Protein AF-A0AAW1WIM3-F1 (afdb_monomer)

Nearest PDB structures (foldseek):
  5cl1-assembly1_B  TM=3.351E-01  e=8.813E+00  Escherichia coli O157:H7

Structure (mmCIF, N/CA/C/O backbone):
data_AF-A0AAW1WIM3-F1
#
_entry.id   AF-A0AAW1WIM3-F1
#
loop_
_atom_site.group_PDB
_atom_site.id
_atom_site.type_symbol
_atom_site.label_atom_id
_atom_site.label_alt_id
_atom_site.label_comp_id
_atom_site.label_asym_id
_atom_site.label_entity_id
_atom_site.label_seq_id
_atom_site.pdbx_PDB_ins_code
_atom_site.Cartn_x
_atom_site.Cartn_y
_atom_site.Cartn_z
_atom_site.occupancy
_atom_site.B_iso_or_equiv
_atom_site.auth_seq_id
_atom_site.auth_comp_id
_atom_site.auth_asym_id
_atom_site.auth_atom_id
_atom_site.pdbx_PDB_model_num
ATOM 1 N N . MET A 1 1 ? 6.228 1.124 25.518 1.00 31.20 1 MET A N 1
ATOM 2 C CA . MET A 1 1 ? 4.884 1.418 24.990 1.00 31.20 1 MET A CA 1
ATOM 3 C C . MET A 1 1 ? 5.054 1.416 23.489 1.00 31.20 1 MET A C 1
ATOM 5 O O . MET A 1 1 ? 5.723 2.308 22.993 1.00 31.20 1 MET A O 1
ATOM 9 N N . GLU A 1 2 ? 4.640 0.350 22.809 1.00 37.84 2 GLU A N 1
ATOM 10 C CA . GLU A 1 2 ? 4.711 0.303 21.343 1.00 37.84 2 GLU A CA 1
ATOM 11 C C . GLU A 1 2 ? 3.647 1.239 20.771 1.00 37.84 2 GLU A C 1
ATOM 13 O O . GLU A 1 2 ? 2.492 1.215 21.206 1.00 37.84 2 GLU A O 1
ATOM 18 N N . GLU A 1 3 ? 4.073 2.115 19.863 1.00 46.75 3 GLU A N 1
ATOM 19 C CA . GLU A 1 3 ? 3.203 3.067 19.187 1.00 46.75 3 GLU A CA 1
ATOM 20 C C . GLU A 1 3 ? 2.105 2.342 18.406 1.00 46.75 3 GLU A C 1
ATOM 22 O O . GLU A 1 3 ? 2.275 1.276 17.815 1.00 46.75 3 GLU A O 1
ATOM 27 N N . LYS A 1 4 ? 0.918 2.930 18.477 1.00 52.66 4 LYS A N 1
ATOM 28 C CA . LYS A 1 4 ? -0.340 2.401 17.969 1.00 52.66 4 LYS A CA 1
ATOM 29 C C . LYS A 1 4 ? -0.273 2.405 16.433 1.00 52.66 4 LYS A C 1
ATOM 31 O O . LYS A 1 4 ? -0.489 3.464 15.872 1.00 52.66 4 LYS A O 1
ATOM 36 N N . CYS A 1 5 ? -0.031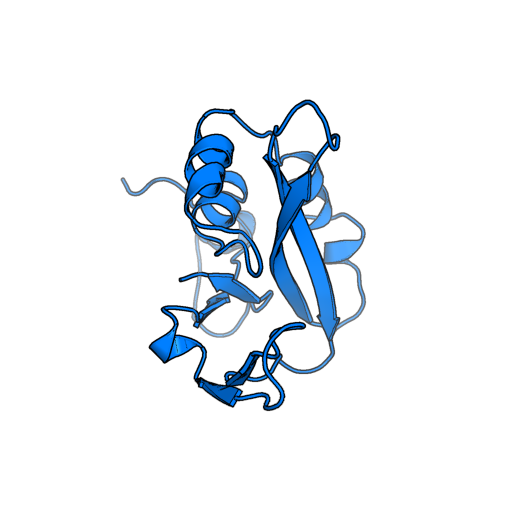 1.261 15.769 1.00 52.41 5 CYS A N 1
ATOM 37 C CA . CYS A 1 5 ? 0.094 1.174 14.295 1.00 52.41 5 CYS A CA 1
ATOM 38 C C . CYS A 1 5 ? -1.061 1.881 13.558 1.00 52.41 5 CYS A C 1
ATOM 40 O O . CYS A 1 5 ? -2.123 1.280 13.379 1.00 52.41 5 CYS A O 1
ATOM 42 N N . ASN A 1 6 ? -0.927 3.137 13.164 1.00 61.91 6 ASN A N 1
ATOM 43 C CA . ASN A 1 6 ? -1.984 3.858 12.449 1.00 61.91 6 ASN A CA 1
ATOM 44 C C . ASN A 1 6 ? -1.854 3.582 10.937 1.00 61.91 6 ASN A C 1
ATOM 46 O O . ASN A 1 6 ? -1.000 2.802 10.501 1.00 61.91 6 ASN A O 1
ATOM 50 N N . LEU A 1 7 ? -2.733 4.141 10.108 1.00 64.69 7 LEU A N 1
ATOM 51 C CA . LEU A 1 7 ? -2.645 3.905 8.664 1.00 64.69 7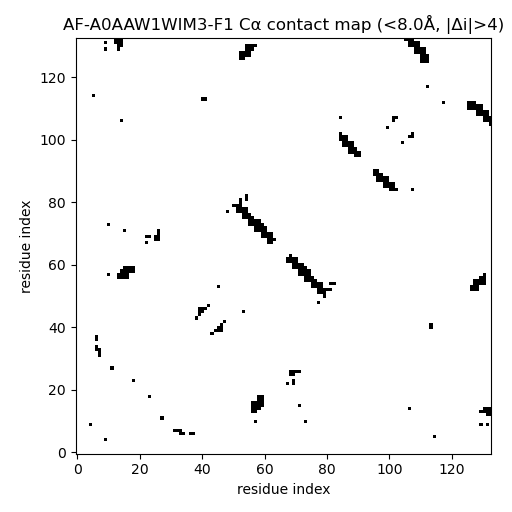 LEU A CA 1
ATOM 52 C C . LEU A 1 7 ? -1.439 4.634 8.048 1.00 64.69 7 LEU A C 1
ATOM 54 O O . LEU A 1 7 ? -0.940 4.213 7.004 1.00 64.69 7 LEU A O 1
ATOM 58 N N . GLN A 1 8 ? -0.939 5.665 8.738 1.00 66.06 8 GLN A N 1
ATOM 59 C CA . GLN A 1 8 ? 0.335 6.320 8.453 1.00 66.06 8 GLN A CA 1
ATOM 60 C C . GLN A 1 8 ? 1.528 5.350 8.578 1.00 66.06 8 GLN A C 1
ATOM 62 O O . GLN A 1 8 ? 2.433 5.341 7.749 1.00 66.06 8 GLN A O 1
ATOM 67 N N . ASP A 1 9 ? 1.518 4.478 9.579 1.00 69.44 9 ASP A N 1
ATOM 68 C CA . ASP A 1 9 ? 2.549 3.452 9.751 1.00 69.44 9 ASP A CA 1
ATOM 69 C C . ASP A 1 9 ? 2.379 2.328 8.724 1.00 69.44 9 ASP A C 1
ATOM 71 O O . ASP A 1 9 ? 3.356 1.787 8.207 1.00 69.44 9 ASP A O 1
ATOM 75 N N . LEU A 1 10 ? 1.127 2.005 8.378 1.00 69.56 10 LEU A N 1
ATOM 76 C CA . LEU A 1 10 ? 0.823 0.967 7.395 1.00 69.56 10 LEU A CA 1
ATOM 77 C C . LEU A 1 10 ? 1.268 1.335 5.983 1.00 69.56 10 LEU A C 1
ATOM 79 O O . LEU A 1 10 ? 1.781 0.457 5.297 1.00 69.56 10 LEU A O 1
ATOM 83 N N . TRP A 1 11 ? 1.105 2.584 5.531 1.00 71.88 11 TRP A N 1
ATOM 84 C CA . TRP A 1 11 ? 1.626 2.956 4.209 1.00 71.88 11 TRP A CA 1
ATOM 85 C C . TRP A 1 11 ? 3.156 2.946 4.188 1.00 71.88 11 TRP A C 1
ATOM 87 O O . TRP A 1 11 ? 3.725 2.530 3.185 1.00 71.88 11 TRP A O 1
ATOM 97 N N . LYS A 1 12 ? 3.824 3.339 5.285 1.00 71.56 12 LYS A N 1
ATOM 98 C CA . LYS A 1 12 ? 5.294 3.269 5.396 1.00 71.56 12 LYS A CA 1
ATOM 99 C C . LYS A 1 12 ? 5.797 1.830 5.345 1.00 71.56 12 LYS A C 1
ATOM 101 O O . LYS A 1 12 ? 6.877 1.579 4.824 1.00 71.56 12 LYS A O 1
ATOM 106 N N . ALA A 1 13 ? 5.016 0.895 5.881 1.00 68.19 13 ALA A N 1
ATOM 107 C CA . ALA A 1 13 ? 5.296 -0.532 5.802 1.00 68.19 13 ALA A CA 1
ATOM 108 C C . ALA A 1 13 ? 4.893 -1.155 4.449 1.00 68.19 13 ALA A C 1
ATOM 110 O O . ALA A 1 13 ? 5.286 -2.286 4.150 1.00 68.19 13 ALA A O 1
ATOM 111 N N . ALA A 1 14 ? 4.056 -0.479 3.652 1.00 72.38 14 ALA A N 1
ATOM 112 C CA . ALA A 1 14 ? 3.521 -1.029 2.413 1.00 72.38 14 ALA A CA 1
ATOM 113 C C . ALA A 1 14 ? 4.551 -0.935 1.301 1.00 72.38 14 ALA A C 1
ATOM 115 O O . ALA A 1 14 ? 5.024 0.145 0.964 1.00 72.38 14 ALA A O 1
ATOM 116 N N . PHE A 1 15 ? 4.864 -2.081 0.694 1.00 70.50 15 PHE A N 1
ATOM 117 C CA . PHE A 1 15 ? 5.792 -2.110 -0.425 1.00 70.50 15 PHE A CA 1
ATOM 118 C C . PHE A 1 15 ? 5.158 -1.431 -1.646 1.00 70.50 15 PHE A C 1
ATOM 120 O O . PHE A 1 15 ? 4.103 -1.889 -2.100 1.00 70.50 15 PHE A O 1
ATOM 127 N N . PRO A 1 16 ? 5.773 -0.380 -2.211 1.00 72.62 16 PRO A N 1
ATOM 128 C CA . PRO A 1 16 ? 5.244 0.295 -3.385 1.00 72.62 16 PRO A CA 1
ATOM 129 C C . PRO A 1 16 ? 5.600 -0.484 -4.652 1.00 72.62 16 PRO A C 1
ATOM 131 O O . PRO A 1 16 ? 6.602 -0.223 -5.327 1.00 72.62 16 PRO A O 1
ATOM 134 N N . VAL A 1 17 ? 4.761 -1.468 -4.969 1.00 70.25 17 VAL A N 1
ATOM 135 C CA . VAL A 1 17 ? 4.947 -2.375 -6.104 1.00 70.25 17 VAL A CA 1
ATOM 136 C C . VAL A 1 17 ? 5.065 -1.578 -7.403 1.00 70.25 17 VAL A C 1
ATOM 138 O O . VAL A 1 17 ? 4.254 -0.699 -7.679 1.00 70.25 17 VAL A O 1
ATOM 141 N N . GLY A 1 18 ? 6.063 -1.917 -8.222 1.00 67.12 18 GLY A N 1
ATOM 142 C CA . GLY A 1 18 ? 6.267 -1.294 -9.533 1.00 67.12 18 GLY A CA 1
ATOM 143 C C . GLY A 1 18 ? 7.025 0.035 -9.510 1.00 67.12 18 GLY A C 1
ATOM 144 O O . GLY A 1 18 ? 7.086 0.696 -10.541 1.00 67.12 18 GLY A O 1
ATOM 145 N N . THR A 1 19 ? 7.621 0.410 -8.375 1.00 70.44 19 THR A N 1
ATOM 146 C CA . THR A 1 19 ? 8.448 1.622 -8.248 1.00 70.44 19 THR A CA 1
ATOM 147 C C . THR A 1 19 ? 9.929 1.279 -8.377 1.00 70.44 19 THR A C 1
ATOM 149 O O . THR A 1 19 ? 10.400 0.314 -7.776 1.00 70.44 19 THR A O 1
ATOM 152 N N . GLU A 1 20 ? 10.678 2.068 -9.145 1.00 69.81 20 GLU A N 1
ATOM 153 C CA . GLU A 1 20 ? 12.138 1.947 -9.212 1.00 69.81 20 GLU A CA 1
ATOM 154 C C . GLU A 1 20 ? 12.790 2.366 -7.884 1.00 69.81 20 GLU A C 1
ATOM 156 O O . GLU A 1 20 ? 12.293 3.248 -7.183 1.00 69.81 20 GLU A O 1
ATOM 161 N N . TRP A 1 21 ? 13.921 1.744 -7.540 1.00 67.25 21 TRP A N 1
ATOM 162 C CA . TRP A 1 21 ? 14.616 1.979 -6.268 1.00 67.25 21 TRP A CA 1
ATOM 163 C C . TRP A 1 21 ? 15.162 3.401 -6.132 1.00 67.25 21 TRP A C 1
ATOM 165 O O . TRP A 1 21 ? 15.018 4.015 -5.078 1.00 67.25 21 TRP A O 1
ATOM 175 N N . ASP A 1 22 ? 15.756 3.935 -7.200 1.00 68.81 22 ASP A N 1
ATOM 176 C CA . ASP A 1 22 ? 16.443 5.229 -7.174 1.00 68.81 22 ASP A CA 1
ATOM 177 C C . ASP A 1 22 ? 15.529 6.392 -6.742 1.00 68.81 22 ASP A C 1
ATOM 179 O O . ASP A 1 22 ? 15.942 7.202 -5.905 1.00 68.81 22 ASP A O 1
ATOM 183 N N . PRO A 1 23 ? 14.279 6.501 -7.233 1.00 72.50 23 PRO A N 1
ATOM 184 C CA . PRO A 1 23 ? 13.385 7.559 -6.790 1.00 72.50 23 PRO A CA 1
ATOM 185 C C . PRO A 1 23 ? 12.507 7.175 -5.585 1.00 72.50 23 PRO A C 1
ATOM 187 O O . PRO A 1 23 ? 11.869 8.062 -5.014 1.00 72.50 23 PRO A O 1
ATOM 190 N N . LEU A 1 24 ? 12.479 5.908 -5.151 1.00 75.38 24 LEU A N 1
ATOM 191 C CA . LEU A 1 24 ? 11.659 5.450 -4.020 1.00 75.38 24 LEU A CA 1
ATOM 192 C C . LEU A 1 24 ? 11.982 6.197 -2.716 1.00 75.38 24 LEU A C 1
ATOM 194 O O . LEU A 1 24 ? 11.079 6.602 -1.988 1.00 75.38 24 LEU A O 1
ATOM 198 N N . GLU A 1 25 ? 13.260 6.474 -2.465 1.00 78.12 25 GLU A N 1
ATOM 199 C CA . GLU A 1 25 ? 13.712 7.248 -1.299 1.00 78.12 25 GLU A CA 1
ATOM 200 C C . GLU A 1 25 ? 13.075 8.648 -1.224 1.00 78.12 25 GLU A C 1
ATOM 202 O O . GLU A 1 25 ? 12.980 9.242 -0.151 1.00 78.12 25 GLU A O 1
ATOM 207 N N . SER A 1 26 ? 12.621 9.210 -2.352 1.00 80.81 26 SER A N 1
ATOM 208 C CA . SER A 1 26 ? 11.946 10.513 -2.365 1.00 80.81 26 SER A CA 1
ATOM 209 C C . SER A 1 26 ? 10.557 10.482 -1.728 1.00 80.81 26 SER A C 1
ATOM 211 O O . SER A 1 26 ? 10.140 11.496 -1.167 1.00 80.81 26 SER A O 1
ATOM 213 N N . VAL A 1 27 ? 9.879 9.328 -1.743 1.00 81.25 27 VAL A N 1
ATOM 214 C CA . VAL A 1 27 ? 8.541 9.155 -1.161 1.00 81.25 27 VAL A CA 1
ATOM 215 C C . VAL A 1 27 ? 8.574 9.421 0.341 1.00 81.25 27 VAL A C 1
ATOM 217 O O . VAL A 1 27 ? 7.702 10.110 0.862 1.00 81.25 27 VAL A O 1
ATOM 220 N N . TYR A 1 28 ? 9.614 8.948 1.030 1.00 80.62 28 TYR A N 1
ATOM 221 C CA . TYR A 1 28 ? 9.747 9.071 2.484 1.00 80.62 28 TYR A CA 1
ATOM 222 C C . TYR A 1 28 ? 10.217 10.455 2.959 1.00 80.62 28 TYR A C 1
ATOM 224 O O . TYR A 1 28 ? 10.274 10.699 4.163 1.00 80.62 28 TYR A O 1
ATOM 232 N N . LYS A 1 29 ? 10.547 11.378 2.043 1.00 83.62 29 LYS A N 1
ATOM 233 C CA . LYS A 1 29 ? 10.976 12.750 2.388 1.00 83.62 29 LYS A CA 1
ATOM 234 C C . LYS A 1 29 ? 9.815 13.670 2.751 1.00 83.62 29 LYS A C 1
ATOM 236 O O . LYS A 1 29 ? 10.046 14.731 3.327 1.00 83.62 29 LYS A O 1
ATOM 241 N N . TYR A 1 30 ? 8.597 13.291 2.383 1.00 83.06 30 TYR A N 1
ATOM 242 C CA . TYR A 1 30 ? 7.393 14.075 2.616 1.00 83.06 30 TYR A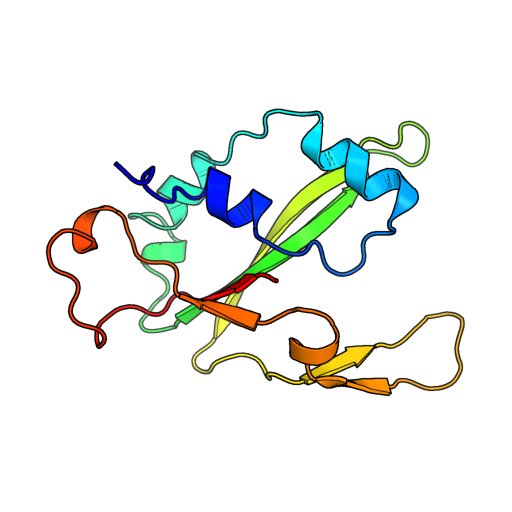 CA 1
ATOM 243 C C . TYR A 1 30 ? 6.546 13.432 3.710 1.00 83.06 30 TYR A C 1
ATOM 245 O O . TYR A 1 30 ? 6.452 12.208 3.806 1.00 83.06 30 TYR A O 1
ATOM 253 N N . ASP A 1 31 ? 5.909 14.272 4.523 1.00 84.44 31 ASP A N 1
ATOM 254 C CA . ASP A 1 31 ? 4.940 13.822 5.516 1.00 84.44 31 ASP A CA 1
ATOM 255 C C . ASP A 1 31 ? 3.554 13.735 4.871 1.00 84.44 31 ASP A C 1
ATOM 257 O O . ASP A 1 31 ? 2.818 14.718 4.770 1.00 84.44 31 ASP A O 1
ATOM 261 N N . TRP A 1 32 ? 3.246 12.561 4.328 1.00 84.50 32 TRP A N 1
ATOM 262 C CA . TRP A 1 32 ? 1.977 12.303 3.661 1.00 84.50 32 TRP A CA 1
ATOM 263 C C . TRP A 1 32 ? 0.847 12.117 4.679 1.00 84.50 32 TRP A C 1
ATOM 265 O O . TRP A 1 32 ? 0.922 11.255 5.559 1.00 84.50 32 TRP A O 1
ATOM 275 N N . ASP A 1 33 ? -0.226 12.889 4.509 1.00 84.38 33 ASP A N 1
ATOM 276 C CA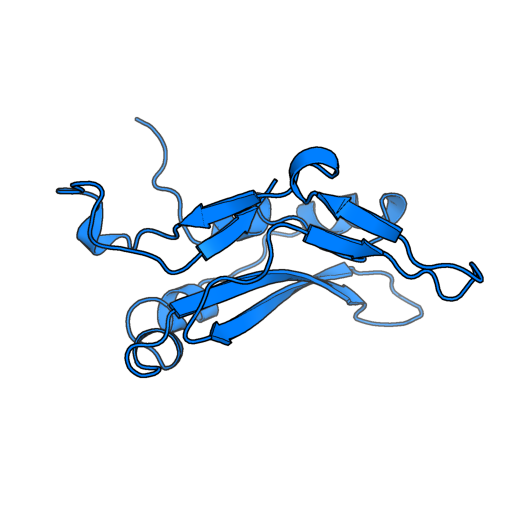 . ASP A 1 33 ? -1.455 12.765 5.293 1.00 84.38 33 ASP A CA 1
ATOM 277 C C . ASP A 1 33 ? -2.397 11.719 4.673 1.00 84.38 33 ASP A C 1
ATOM 279 O O . ASP A 1 33 ? -2.904 11.895 3.562 1.00 84.38 33 ASP A O 1
ATOM 283 N N . PHE A 1 34 ? -2.658 10.643 5.419 1.00 80.25 34 PHE A N 1
ATOM 284 C CA . PHE A 1 34 ? -3.575 9.559 5.045 1.00 80.25 34 PHE A CA 1
ATOM 285 C C . PHE A 1 34 ? -4.865 9.533 5.884 1.00 80.25 34 PHE A C 1
ATOM 287 O O . PHE A 1 34 ? -5.616 8.553 5.849 1.00 80.25 34 PHE A O 1
ATOM 294 N N . THR A 1 35 ? -5.183 10.614 6.603 1.00 80.44 35 THR A N 1
ATOM 295 C CA . THR A 1 35 ? -6.385 10.711 7.458 1.00 80.44 35 THR A CA 1
ATOM 296 C C . THR A 1 35 ? -7.687 10.540 6.660 1.00 80.44 35 THR A C 1
ATOM 298 O O . THR A 1 35 ? -8.720 10.091 7.163 1.00 80.44 35 THR A O 1
ATOM 301 N N . ASN A 1 36 ? -7.694 10.912 5.377 1.00 81.12 36 ASN A N 1
ATOM 302 C CA . ASN A 1 36 ? -8.812 10.628 4.471 1.00 81.12 36 ASN A CA 1
ATOM 303 C C . ASN A 1 36 ? -9.058 9.121 4.314 1.00 81.12 36 ASN A C 1
ATOM 305 O O . ASN A 1 36 ? -10.209 8.688 4.345 1.00 81.12 36 ASN A O 1
ATOM 309 N N . LEU A 1 37 ? -7.993 8.336 4.181 1.00 77.50 37 LEU A N 1
ATOM 310 C CA . LEU A 1 37 ? -8.076 6.899 4.003 1.00 77.50 37 LEU A CA 1
ATOM 311 C C . LEU A 1 37 ? -8.475 6.211 5.310 1.00 77.50 37 LEU A C 1
ATOM 313 O O . LEU A 1 37 ? -9.358 5.360 5.288 1.00 77.50 37 LEU A O 1
ATOM 317 N N . GLU A 1 38 ? -7.933 6.641 6.450 1.00 76.31 38 GLU A N 1
ATOM 318 C CA . GLU A 1 38 ? -8.365 6.170 7.778 1.00 76.31 38 GLU A CA 1
ATOM 319 C C . GLU A 1 38 ? -9.881 6.264 7.954 1.00 76.31 38 GLU A C 1
ATOM 321 O O . GLU A 1 38 ? -10.544 5.265 8.235 1.00 76.31 38 GLU A O 1
ATOM 326 N N . ARG A 1 39 ? -10.459 7.429 7.645 1.00 79.38 39 ARG A N 1
ATOM 327 C CA . ARG A 1 39 ? -11.914 7.637 7.709 1.00 79.38 39 ARG A CA 1
ATOM 328 C C . ARG A 1 39 ? -12.698 6.703 6.785 1.00 79.38 39 ARG A C 1
ATOM 330 O O . ARG A 1 39 ? -13.786 6.251 7.145 1.00 79.38 39 ARG A O 1
ATOM 337 N N . GLU A 1 40 ? -12.165 6.376 5.609 1.00 79.56 40 GLU A N 1
ATOM 338 C CA . GLU A 1 40 ? -12.793 5.402 4.709 1.00 79.56 40 GLU A CA 1
ATOM 339 C C . GLU A 1 40 ? -12.757 3.974 5.278 1.00 79.56 40 GLU A C 1
ATOM 341 O O . GLU A 1 40 ? -13.719 3.214 5.104 1.00 79.56 40 GLU A O 1
ATOM 346 N N . PHE A 1 41 ? -11.687 3.615 5.995 1.00 74.25 41 PHE A N 1
ATOM 347 C CA . PHE A 1 41 ? -11.518 2.305 6.625 1.00 74.25 41 PHE A CA 1
ATOM 348 C C . PHE A 1 41 ? -12.272 2.140 7.948 1.00 74.25 41 PHE A C 1
ATOM 350 O O . PHE A 1 41 ? -12.655 1.001 8.230 1.00 74.25 41 PHE A O 1
ATOM 357 N N . GLU A 1 42 ? -12.517 3.225 8.686 1.00 74.56 42 GLU A N 1
ATOM 358 C CA . GLU A 1 42 ? -13.124 3.268 10.032 1.00 74.56 42 GLU A CA 1
ATOM 359 C C . GLU A 1 42 ? -14.581 3.772 10.046 1.00 74.56 42 GLU A C 1
ATOM 361 O O . GLU A 1 42 ? -15.094 4.236 11.057 1.00 74.56 42 GLU A O 1
ATOM 366 N N . GLY A 1 43 ? -15.293 3.697 8.921 1.00 73.06 43 GLY A N 1
ATOM 367 C CA . GLY A 1 43 ? -16.725 4.025 8.898 1.00 73.06 43 GLY A CA 1
ATOM 368 C C . GLY A 1 43 ? -17.250 4.546 7.570 1.00 73.06 43 GLY A C 1
ATOM 369 O O . GLY A 1 43 ? -18.473 4.600 7.387 1.00 73.06 43 GLY A O 1
ATOM 370 N N . GLY A 1 44 ? -16.349 4.895 6.649 1.00 77.94 44 GLY A N 1
ATOM 371 C CA . GLY A 1 44 ? -16.674 5.311 5.288 1.00 77.94 44 GLY A CA 1
ATOM 372 C C . GLY A 1 44 ? -17.057 4.161 4.355 1.00 77.94 44 GLY A C 1
ATOM 373 O O . GLY A 1 44 ? -17.525 3.097 4.774 1.00 77.94 44 GLY A O 1
ATOM 374 N N . LYS A 1 45 ? -16.912 4.379 3.047 1.00 81.69 45 LYS A N 1
ATOM 375 C CA . LYS A 1 45 ? -17.407 3.450 2.023 1.00 81.69 45 LYS A CA 1
ATOM 376 C C . LYS A 1 45 ? -16.646 2.132 2.060 1.00 81.69 45 LYS A C 1
ATOM 378 O O . LYS A 1 45 ? -17.281 1.084 2.020 1.00 81.69 45 LYS A O 1
ATOM 383 N N . LEU A 1 46 ? -15.320 2.166 2.214 1.00 76.00 46 LEU A N 1
ATOM 384 C CA . LEU A 1 46 ? -14.494 0.950 2.280 1.00 76.00 46 LEU A CA 1
ATOM 385 C C . LEU A 1 46 ? -14.769 0.104 3.532 1.00 76.00 46 LEU A C 1
ATOM 387 O O . LEU A 1 46 ? -14.538 -1.103 3.529 1.00 76.00 46 LEU A O 1
ATOM 391 N N . TYR A 1 47 ? -15.265 0.704 4.613 1.00 73.25 47 TYR A N 1
ATOM 392 C CA . TYR A 1 47 ? -15.769 -0.030 5.775 1.00 73.25 47 TYR A CA 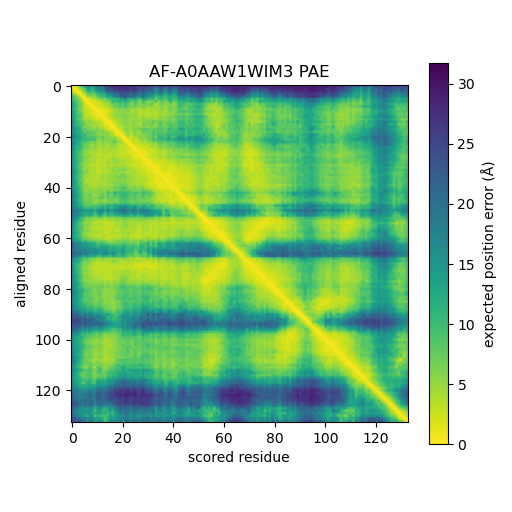1
ATOM 393 C C . TYR A 1 47 ? -17.084 -0.764 5.488 1.00 73.25 47 TYR A C 1
ATOM 395 O O . TYR A 1 47 ? -17.298 -1.856 6.004 1.00 73.25 47 TYR A O 1
ATOM 403 N N . ARG A 1 48 ? -17.947 -0.191 4.642 1.00 69.56 48 ARG A N 1
ATOM 404 C CA . ARG A 1 48 ? -19.319 -0.669 4.398 1.00 69.56 48 ARG A CA 1
ATOM 405 C C . ARG A 1 48 ? -19.494 -1.468 3.105 1.00 69.56 48 ARG A C 1
ATOM 407 O O . ARG A 1 48 ? -20.630 -1.769 2.737 1.00 69.56 48 ARG A O 1
ATOM 414 N N . ILE A 1 49 ? -18.416 -1.797 2.389 1.00 72.12 49 ILE A N 1
ATOM 415 C CA . ILE A 1 49 ? -18.487 -2.577 1.145 1.00 72.12 49 ILE A CA 1
ATOM 416 C C . ILE A 1 49 ? -18.811 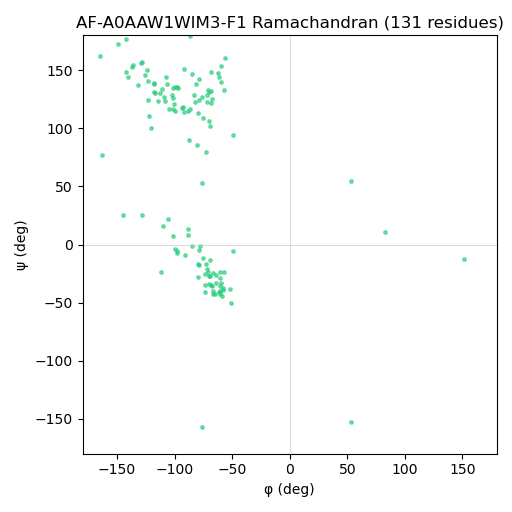-4.059 1.451 1.00 72.12 49 ILE A C 1
ATOM 418 O O . ILE A 1 49 ? -17.963 -4.949 1.447 1.00 72.12 49 ILE A O 1
ATOM 422 N N . GLY A 1 50 ? -20.098 -4.325 1.688 1.00 64.69 50 GLY A N 1
ATOM 423 C CA . GLY A 1 50 ? -20.660 -5.666 1.873 1.00 64.69 50 GLY A CA 1
ATOM 424 C C . GLY A 1 50 ? -19.954 -6.508 2.946 1.00 64.69 50 GLY A C 1
ATOM 425 O O . GLY A 1 50 ? -19.347 -5.985 3.872 1.00 64.69 50 GLY A O 1
ATOM 426 N N . ASN A 1 51 ? -20.016 -7.835 2.792 1.00 67.31 51 ASN A N 1
ATOM 427 C CA . ASN A 1 51 ? -19.245 -8.798 3.597 1.00 67.31 51 ASN A CA 1
ATOM 428 C C . ASN A 1 51 ? -17.855 -9.090 2.993 1.00 67.31 51 ASN A C 1
ATOM 430 O O . ASN A 1 51 ? -17.218 -10.084 3.346 1.00 67.31 51 ASN A O 1
ATOM 434 N N . ASN A 1 52 ? -17.410 -8.284 2.027 1.00 65.56 52 ASN A N 1
ATOM 435 C CA . ASN A 1 52 ? -16.184 -8.552 1.287 1.00 65.56 52 ASN A CA 1
ATOM 436 C C . ASN A 1 52 ? -14.967 -8.021 2.045 1.00 65.56 52 ASN A C 1
ATOM 438 O O . ASN A 1 52 ? -15.021 -6.985 2.709 1.00 65.56 52 ASN A O 1
ATOM 442 N N . LYS A 1 53 ? -13.842 -8.724 1.912 1.00 76.81 53 LYS A N 1
ATOM 443 C CA . LYS A 1 53 ? -12.569 -8.267 2.463 1.00 76.81 53 LYS A CA 1
ATOM 444 C C . LYS A 1 53 ? -11.984 -7.200 1.538 1.00 76.81 53 LYS A C 1
ATOM 446 O O . LYS A 1 53 ? -12.105 -7.285 0.314 1.00 76.81 53 LYS A O 1
ATOM 451 N N . VAL A 1 54 ? -11.363 -6.190 2.139 1.00 78.88 54 VAL A N 1
ATOM 452 C CA . VAL A 1 54 ? -10.639 -5.140 1.414 1.00 78.88 54 VAL A CA 1
ATOM 453 C C . VAL A 1 54 ? -9.151 -5.438 1.506 1.00 78.88 54 VAL A C 1
ATOM 455 O O . VAL A 1 54 ? -8.626 -5.650 2.603 1.00 78.88 54 VAL A O 1
ATOM 458 N N . TYR A 1 55 ? -8.498 -5.449 0.353 1.00 79.81 55 TYR A N 1
ATOM 459 C CA . TYR A 1 55 ? -7.070 -5.669 0.192 1.00 79.81 55 TYR A CA 1
ATOM 460 C C . TYR A 1 55 ? -6.412 -4.382 -0.270 1.00 79.81 55 TYR A C 1
ATOM 462 O O . TYR A 1 55 ? -6.934 -3.739 -1.175 1.00 79.81 55 TYR A O 1
ATOM 470 N N . VAL A 1 56 ? -5.298 -3.993 0.342 1.00 79.25 56 VAL A N 1
ATOM 471 C CA . VAL A 1 56 ? -4.608 -2.743 -0.008 1.00 79.25 56 VAL A CA 1
ATOM 472 C C . VAL A 1 56 ? -3.222 -3.047 -0.549 1.00 79.25 56 VAL A C 1
ATOM 474 O O . VAL A 1 56 ? -2.465 -3.791 0.074 1.00 79.25 56 VAL A O 1
ATOM 477 N N . PHE A 1 57 ? -2.906 -2.450 -1.693 1.00 79.38 57 PHE A N 1
ATOM 478 C CA . PHE A 1 57 ? -1.600 -2.521 -2.335 1.00 79.38 57 PHE A CA 1
ATOM 479 C C . PHE A 1 57 ? -0.943 -1.143 -2.306 1.00 79.38 57 PHE A C 1
ATOM 481 O O . PHE A 1 57 ? -1.574 -0.159 -2.699 1.00 79.38 57 PHE A O 1
ATOM 488 N N . GLY A 1 58 ? 0.313 -1.093 -1.862 1.00 80.25 58 GLY A N 1
ATOM 489 C CA . GLY A 1 58 ? 1.177 0.067 -2.047 1.00 80.25 58 GLY A CA 1
ATOM 490 C C . GLY A 1 58 ? 1.573 0.201 -3.511 1.00 80.25 58 GLY A C 1
ATOM 491 O O . GLY A 1 58 ? 1.977 -0.774 -4.146 1.00 80.25 58 GLY A O 1
ATOM 492 N N . ALA A 1 59 ? 1.462 1.409 -4.041 1.00 80.94 59 ALA A N 1
ATOM 493 C CA . ALA A 1 59 ? 1.926 1.783 -5.364 1.00 80.94 59 ALA A CA 1
ATOM 494 C C . ALA A 1 59 ? 2.490 3.206 -5.305 1.00 80.94 59 ALA A C 1
ATOM 496 O O . ALA A 1 59 ? 2.463 3.871 -4.264 1.00 80.94 59 ALA A O 1
ATOM 497 N N . THR A 1 60 ? 3.024 3.676 -6.424 1.00 82.75 60 THR A N 1
ATOM 498 C CA . THR A 1 60 ? 3.375 5.080 -6.572 1.00 82.75 60 THR A CA 1
ATOM 499 C C . THR A 1 60 ? 2.942 5.616 -7.922 1.00 82.75 60 THR A C 1
ATOM 501 O O . THR A 1 60 ? 2.808 4.876 -8.897 1.00 82.75 60 THR A O 1
ATOM 504 N N . GLU A 1 61 ? 2.725 6.924 -7.972 1.00 84.12 61 GLU A N 1
ATOM 505 C CA . GLU A 1 61 ? 2.499 7.667 -9.203 1.00 84.12 61 GLU A CA 1
ATOM 506 C C . GLU A 1 61 ? 3.439 8.868 -9.278 1.00 84.12 61 GLU A C 1
ATOM 508 O O . GLU A 1 61 ? 3.929 9.367 -8.266 1.00 84.12 61 GLU A O 1
ATOM 513 N N . THR A 1 62 ? 3.696 9.349 -10.492 1.00 78.75 62 THR A N 1
ATOM 514 C CA . THR A 1 62 ? 4.463 10.578 -10.704 1.00 78.75 62 THR A CA 1
ATOM 515 C C . THR A 1 62 ? 3.527 11.734 -11.023 1.00 78.75 62 THR A C 1
ATOM 517 O O . THR A 1 62 ? 2.624 11.611 -11.850 1.00 78.75 62 THR A O 1
ATOM 520 N N . SER A 1 63 ? 3.758 12.881 -10.384 1.00 69.56 63 SER A N 1
ATOM 521 C CA . SER A 1 63 ? 2.963 14.091 -10.634 1.00 69.56 63 SER A CA 1
ATOM 522 C C . SER A 1 63 ? 3.240 14.732 -11.997 1.00 69.56 63 SER A C 1
ATOM 524 O O . SER A 1 63 ? 2.388 15.452 -12.519 1.00 69.56 63 SER A O 1
ATOM 526 N N . SER A 1 64 ? 4.419 14.492 -12.590 1.00 66.62 64 SER A N 1
ATOM 527 C CA . SER A 1 64 ? 4.765 14.993 -13.924 1.00 66.62 64 SER A CA 1
ATOM 528 C C . SER A 1 64 ? 5.987 14.283 -14.524 1.00 66.62 64 SER A C 1
ATOM 530 O O . SER A 1 64 ? 6.790 13.678 -13.820 1.00 66.62 64 SER A O 1
ATOM 532 N N . LEU A 1 65 ? 6.160 14.398 -15.845 1.00 63.72 65 LEU A N 1
ATOM 533 C CA . LEU A 1 65 ? 7.341 13.888 -16.558 1.00 63.72 65 LEU A CA 1
ATOM 534 C C . LEU A 1 65 ? 8.615 14.719 -16.301 1.00 63.72 65 LEU A C 1
ATOM 536 O O . LEU A 1 65 ? 9.708 14.258 -16.612 1.00 63.72 65 LEU A O 1
ATOM 540 N N . SER A 1 66 ? 8.480 15.947 -15.788 1.00 62.34 66 SER A N 1
ATOM 541 C CA . SER A 1 66 ? 9.573 16.924 -15.646 1.00 62.34 66 SER A CA 1
ATOM 542 C C . SER A 1 66 ? 9.970 17.220 -14.195 1.00 62.34 66 SER A C 1
ATOM 544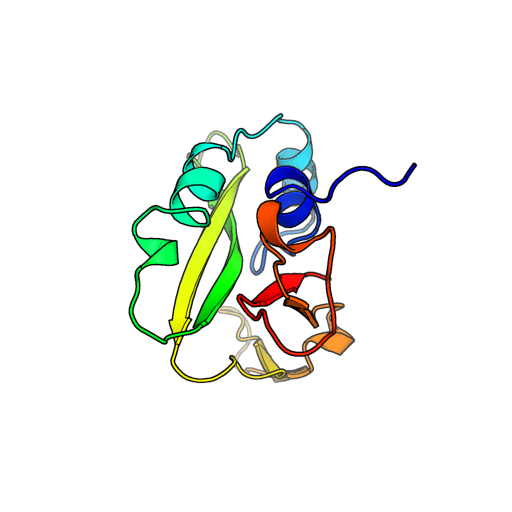 O O . SER A 1 66 ? 11.098 17.636 -13.945 1.00 62.34 66 SER A O 1
ATOM 546 N N . LEU A 1 67 ? 9.066 17.003 -13.240 1.00 59.41 67 LEU A N 1
ATOM 547 C CA . LEU A 1 67 ? 9.293 17.097 -11.801 1.00 59.41 67 LEU A CA 1
ATOM 548 C C . LEU A 1 67 ? 8.975 15.730 -11.197 1.00 59.41 67 LEU A C 1
ATOM 550 O O . LEU A 1 67 ? 7.809 15.381 -11.003 1.00 59.41 67 LEU A O 1
ATOM 554 N N . SER A 1 68 ? 10.025 14.960 -10.923 1.00 67.31 68 SER A N 1
ATOM 555 C CA . SER A 1 68 ? 9.957 13.579 -10.434 1.00 67.31 68 SER A CA 1
ATOM 556 C C . SER A 1 68 ? 9.595 13.506 -8.947 1.00 67.31 68 SER A C 1
ATOM 558 O O . SER A 1 68 ? 10.317 12.905 -8.154 1.00 67.31 68 SER A O 1
ATOM 560 N N . VAL A 1 69 ? 8.505 14.158 -8.535 1.00 76.00 69 VAL A N 1
ATOM 561 C CA . VAL A 1 69 ? 7.921 13.894 -7.216 1.00 76.00 69 VAL A CA 1
ATOM 562 C C . VAL A 1 69 ? 7.113 12.616 -7.339 1.00 76.00 69 VAL A C 1
ATOM 564 O O . VAL A 1 69 ? 6.095 12.589 -8.041 1.00 76.00 69 VAL A O 1
ATOM 567 N N . ILE A 1 70 ? 7.587 11.576 -6.658 1.00 82.88 70 ILE A N 1
ATOM 568 C CA . ILE A 1 70 ? 6.856 10.327 -6.509 1.00 82.88 70 ILE A CA 1
ATOM 569 C C . ILE A 1 70 ? 5.851 10.483 -5.372 1.00 82.88 70 ILE A C 1
ATOM 571 O O . ILE A 1 70 ? 6.207 10.808 -4.239 1.00 82.88 70 ILE A O 1
ATOM 575 N N . ILE A 1 71 ? 4.587 10.255 -5.702 1.00 84.94 71 ILE A N 1
ATOM 576 C CA . ILE A 1 71 ? 3.451 10.315 -4.795 1.00 84.94 71 ILE A CA 1
ATOM 577 C C . ILE A 1 71 ? 3.087 8.876 -4.414 1.00 84.94 71 ILE A C 1
ATOM 579 O O . ILE A 1 71 ? 2.853 8.062 -5.312 1.00 84.94 71 ILE A O 1
ATOM 583 N N . PRO A 1 72 ? 3.015 8.531 -3.117 1.00 85.75 72 PRO A N 1
ATOM 584 C CA . PRO A 1 72 ? 2.526 7.232 -2.694 1.00 85.75 72 PRO A CA 1
ATOM 585 C C . PRO A 1 72 ? 1.033 7.126 -2.988 1.00 85.75 72 PRO A C 1
ATOM 587 O O . PRO A 1 72 ? 0.241 8.009 -2.650 1.00 85.75 72 PRO A O 1
ATOM 590 N N . THR A 1 73 ? 0.640 6.017 -3.597 1.00 83.88 73 THR A N 1
ATOM 591 C CA . THR A 1 73 ? -0.756 5.700 -3.882 1.00 83.88 73 THR A CA 1
ATOM 592 C C . THR A 1 73 ? -1.113 4.356 -3.265 1.00 83.88 73 THR A C 1
ATOM 594 O O . THR A 1 73 ? -0.272 3.477 -3.078 1.00 83.88 73 THR A O 1
ATOM 597 N N . LEU A 1 74 ? -2.380 4.201 -2.885 1.00 81.94 74 LEU A N 1
ATOM 598 C CA . LEU A 1 74 ? -2.893 2.964 -2.305 1.00 81.94 74 LEU A CA 1
ATOM 599 C C . LEU A 1 74 ? -4.064 2.474 -3.145 1.00 81.94 74 LEU A C 1
ATOM 601 O O . LEU A 1 74 ? -5.048 3.189 -3.340 1.00 81.94 74 LEU A O 1
ATOM 605 N N . VAL A 1 75 ? -3.965 1.238 -3.626 1.00 81.25 75 VAL A N 1
ATOM 606 C CA . VAL A 1 75 ? -5.020 0.597 -4.413 1.00 81.25 75 VAL A CA 1
ATOM 607 C C . VAL A 1 75 ? -5.807 -0.334 -3.503 1.00 81.25 75 VAL A C 1
ATOM 609 O O . VAL A 1 75 ? -5.275 -1.327 -3.010 1.00 81.25 75 VAL A O 1
ATOM 612 N N . ALA A 1 76 ? -7.084 -0.017 -3.284 1.00 80.62 76 ALA A N 1
ATOM 613 C CA . ALA A 1 76 ? -8.002 -0.849 -2.517 1.00 80.62 76 ALA A CA 1
ATOM 614 C C . ALA A 1 76 ? -8.787 -1.788 -3.447 1.00 80.62 76 ALA A C 1
ATOM 616 O O . ALA A 1 76 ? -9.569 -1.346 -4.287 1.00 80.62 76 ALA A O 1
ATOM 617 N N . VAL A 1 77 ? -8.611 -3.094 -3.266 1.00 81.12 77 VAL A N 1
ATOM 618 C CA . VAL A 1 77 ? -9.308 -4.149 -4.003 1.00 81.12 77 VAL A CA 1
ATOM 619 C C . VAL A 1 77 ? -10.308 -4.825 -3.081 1.00 81.12 77 VAL A C 1
ATOM 621 O O . VAL A 1 77 ? -9.962 -5.354 -2.028 1.00 81.12 77 VAL A O 1
ATOM 624 N N . VAL A 1 78 ? -11.569 -4.832 -3.490 1.00 82.06 78 VAL A N 1
ATOM 625 C CA . VAL A 1 78 ? -12.637 -5.53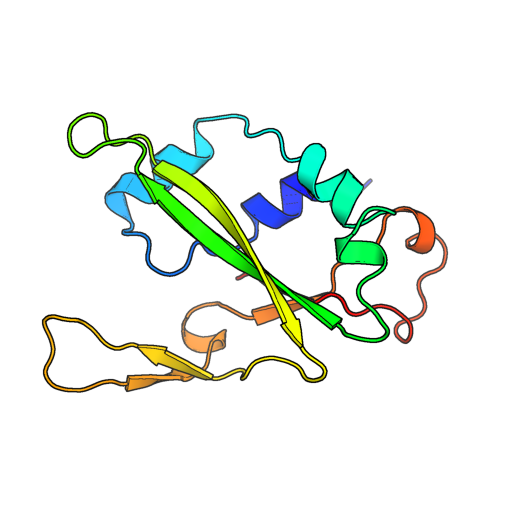9 -2.786 1.00 82.06 78 VAL A CA 1
ATOM 626 C C . VAL A 1 78 ? -12.754 -6.927 -3.390 1.00 82.06 78 VAL A C 1
ATOM 628 O O . VAL A 1 78 ? -13.088 -7.056 -4.568 1.00 82.06 78 VAL A O 1
ATOM 631 N N . ALA A 1 79 ? -12.524 -7.965 -2.590 1.00 80.25 79 ALA A N 1
ATOM 632 C CA . ALA A 1 79 ? -12.636 -9.337 -3.065 1.00 80.25 79 ALA A CA 1
ATOM 633 C C . ALA A 1 79 ? -13.249 -10.272 -2.007 1.00 80.25 79 ALA A C 1
ATOM 635 O O . ALA A 1 79 ? -13.043 -10.091 -0.804 1.00 80.25 79 ALA A O 1
ATOM 636 N N . PRO A 1 80 ? -13.991 -11.311 -2.435 1.00 78.75 80 PRO A N 1
ATOM 637 C CA . PRO A 1 80 ? -14.534 -12.321 -1.526 1.00 78.75 80 PRO A CA 1
ATOM 638 C C . PRO A 1 80 ? -13.467 -13.319 -1.039 1.00 78.75 80 PRO A C 1
ATOM 640 O O . PRO A 1 80 ? -13.730 -14.114 -0.139 1.00 78.75 80 PRO A O 1
ATOM 643 N N . ARG A 1 81 ? -12.277 -13.323 -1.653 1.00 77.62 81 ARG A N 1
ATOM 644 C CA . ARG A 1 81 ? -11.161 -14.234 -1.363 1.00 77.62 81 ARG A CA 1
ATOM 645 C C . ARG A 1 81 ? -9.840 -13.462 -1.345 1.00 77.62 81 ARG A C 1
ATOM 647 O O . ARG A 1 81 ? -9.750 -12.452 -2.043 1.00 77.62 81 ARG A O 1
ATOM 654 N N . PRO A 1 82 ? -8.831 -13.936 -0.590 1.00 77.12 82 PRO A N 1
ATOM 655 C CA . PRO A 1 82 ? -7.509 -13.328 -0.610 1.00 77.12 82 PRO A CA 1
ATOM 656 C C . PRO A 1 82 ? -6.874 -13.391 -2.003 1.00 77.12 82 PRO A C 1
ATOM 658 O O . PRO A 1 82 ? -7.081 -14.381 -2.711 1.00 77.12 82 PRO A O 1
ATOM 661 N N . PRO A 1 83 ? -6.108 -12.355 -2.396 1.00 79.62 83 PRO A N 1
ATOM 662 C CA . PRO A 1 83 ? -5.208 -12.428 -3.536 1.00 79.62 83 PRO A CA 1
ATOM 663 C C . PRO A 1 83 ? -4.221 -13.590 -3.378 1.00 79.62 83 PRO A C 1
ATOM 665 O O . PRO A 1 83 ? -3.992 -14.086 -2.273 1.00 79.62 83 PRO A O 1
ATOM 668 N N . SER A 1 84 ? -3.627 -14.018 -4.491 1.00 82.62 84 SER A N 1
ATOM 669 C CA . SER A 1 84 ? -2.596 -15.058 -4.471 1.00 82.62 84 SER A CA 1
ATOM 670 C C . SER A 1 84 ? -1.391 -14.639 -3.614 1.00 82.62 84 SER A C 1
ATOM 672 O O . SER A 1 84 ? -1.110 -13.452 -3.458 1.00 82.62 84 SER A O 1
ATOM 674 N N . MET A 1 85 ? -0.666 -15.624 -3.079 1.00 83.38 85 MET A N 1
ATOM 675 C CA . MET A 1 85 ? 0.669 -15.426 -2.493 1.00 83.38 85 MET A CA 1
ATOM 676 C C . MET A 1 85 ? 1.787 -15.464 -3.546 1.00 83.38 85 MET A C 1
ATOM 678 O O . MET A 1 85 ? 2.964 -15.311 -3.221 1.00 83.38 85 MET A O 1
ATOM 682 N N . GLU A 1 86 ? 1.424 -15.697 -4.802 1.00 85.38 86 GLU A N 1
ATOM 683 C CA . GLU A 1 86 ? 2.306 -15.666 -5.961 1.00 85.38 86 GLU A CA 1
ATOM 684 C C . GLU A 1 86 ? 2.027 -14.403 -6.774 1.00 85.38 86 GLU A C 1
ATOM 686 O O . GLU A 1 86 ? 0.867 -14.036 -6.986 1.00 85.38 86 GLU A O 1
ATOM 691 N N . THR A 1 87 ? 3.086 -13.755 -7.255 1.00 80.06 87 THR A N 1
ATOM 692 C CA . THR A 1 87 ? 2.994 -12.600 -8.148 1.00 80.06 87 THR A CA 1
ATOM 693 C C . THR A 1 87 ? 3.644 -12.910 -9.489 1.00 80.06 87 THR A C 1
ATOM 695 O O . THR A 1 87 ? 4.696 -13.547 -9.560 1.00 80.06 87 THR A O 1
ATOM 698 N N . GLY A 1 88 ? 2.993 -12.471 -10.563 1.00 81.50 88 GLY A N 1
ATOM 699 C CA . GLY A 1 88 ? 3.539 -12.545 -11.909 1.00 81.50 88 GLY A CA 1
ATOM 700 C C . GLY A 1 88 ? 4.359 -11.296 -12.207 1.00 81.50 88 GLY A C 1
ATOM 701 O O . GLY A 1 88 ? 3.800 -10.205 -12.310 1.00 81.50 88 GLY A O 1
ATOM 702 N N . ILE A 1 89 ? 5.666 -11.444 -12.396 1.00 75.19 89 ILE A N 1
ATOM 703 C CA . ILE A 1 89 ? 6.534 -10.370 -12.874 1.00 75.19 89 ILE A CA 1
ATOM 704 C C . ILE A 1 89 ? 6.611 -10.463 -14.394 1.00 75.19 89 ILE A C 1
ATOM 706 O O . ILE A 1 89 ? 7.162 -11.414 -14.950 1.00 75.19 89 ILE A O 1
ATOM 710 N N . ARG A 1 90 ? 6.079 -9.449 -15.082 1.00 70.19 90 ARG A N 1
ATOM 711 C CA . ARG A 1 90 ? 6.211 -9.297 -16.533 1.00 70.19 90 ARG A CA 1
ATOM 712 C C . ARG A 1 90 ? 6.860 -7.953 -16.836 1.00 70.19 90 ARG A C 1
ATOM 714 O O . ARG A 1 90 ? 6.246 -6.912 -16.635 1.00 70.19 90 ARG A O 1
ATOM 721 N N . SER A 1 91 ? 8.100 -7.978 -17.317 1.00 66.38 91 SER A N 1
ATOM 722 C CA . SER A 1 91 ? 8.759 -6.772 -17.822 1.00 66.38 91 SER A CA 1
ATOM 723 C C . SER A 1 91 ? 8.311 -6.504 -19.257 1.00 66.38 91 SER A C 1
ATOM 725 O O . SER A 1 91 ? 8.250 -7.428 -20.064 1.00 66.38 91 SER A O 1
ATOM 727 N N . VAL A 1 92 ? 8.045 -5.239 -19.596 1.00 64.12 92 VAL A N 1
ATOM 728 C CA . VAL A 1 92 ? 7.764 -4.810 -20.981 1.00 64.12 92 VAL A CA 1
ATOM 729 C C . VAL A 1 92 ? 8.960 -5.097 -21.906 1.00 64.12 92 VAL A C 1
ATOM 731 O O . VAL A 1 92 ? 8.787 -5.263 -23.108 1.00 64.12 92 VAL A O 1
ATOM 734 N N . GLN A 1 93 ? 10.168 -5.202 -21.344 1.00 54.75 93 GLN A N 1
ATOM 735 C CA . GLN A 1 93 ? 11.427 -5.399 -22.070 1.00 54.75 93 GLN A CA 1
ATOM 736 C C . GLN A 1 93 ? 11.895 -6.863 -22.120 1.00 54.75 93 GLN A C 1
ATOM 738 O O . GLN A 1 93 ? 12.898 -7.154 -22.768 1.00 54.75 93 GLN A O 1
ATOM 743 N N . ARG A 1 94 ? 11.219 -7.792 -21.427 1.00 62.69 94 ARG A N 1
ATOM 744 C CA . ARG A 1 94 ? 11.615 -9.208 -21.365 1.00 62.69 94 ARG A CA 1
ATOM 745 C C . ARG A 1 94 ? 10.513 -10.083 -21.964 1.00 62.69 94 ARG A C 1
ATOM 747 O O . ARG A 1 94 ? 9.351 -9.965 -21.598 1.00 62.69 94 ARG A O 1
ATOM 754 N N . GLU A 1 95 ? 10.894 -10.992 -22.858 1.00 58.03 95 GLU A N 1
ATOM 755 C CA . GLU A 1 95 ? 9.962 -11.829 -23.635 1.00 58.03 95 GLU A CA 1
ATOM 756 C C . GLU A 1 95 ? 9.215 -12.890 -22.794 1.00 58.03 95 GLU A C 1
ATOM 758 O O . GLU A 1 95 ? 8.209 -13.438 -23.238 1.00 58.03 95 GLU A O 1
ATOM 763 N N . GLY A 1 96 ? 9.651 -13.142 -21.552 1.00 67.75 96 GLY A N 1
ATOM 764 C CA . GLY A 1 96 ? 9.038 -14.093 -20.618 1.00 67.75 96 GLY A CA 1
ATOM 765 C C . GLY A 1 96 ? 8.619 -13.450 -19.294 1.00 67.75 96 GLY A C 1
ATOM 766 O O . GLY A 1 96 ? 9.330 -12.597 -18.758 1.00 67.75 96 GLY A O 1
ATOM 767 N N . GLY A 1 97 ? 7.463 -13.873 -18.773 1.00 74.94 97 GLY A N 1
ATOM 768 C CA . GLY A 1 97 ? 7.023 -13.573 -17.409 1.00 74.94 97 GLY A CA 1
ATOM 769 C C . GLY A 1 97 ? 7.465 -14.659 -16.427 1.00 74.94 97 GLY A C 1
ATOM 770 O O . GLY A 1 97 ? 7.594 -15.821 -16.807 1.00 74.94 97 GLY A O 1
ATOM 771 N N . GLU A 1 98 ? 7.681 -14.281 -15.174 1.00 84.44 98 GLU A N 1
ATOM 772 C CA . GLU A 1 98 ? 8.045 -15.187 -14.082 1.00 84.44 98 GLU A CA 1
ATOM 773 C C . GLU A 1 98 ? 6.958 -15.160 -13.008 1.00 84.44 98 GLU A C 1
ATOM 775 O O . GLU A 1 98 ? 6.427 -14.096 -12.694 1.00 84.44 98 GLU A O 1
ATOM 780 N N . ILE A 1 99 ? 6.620 -16.322 -12.449 1.00 84.88 99 ILE A N 1
ATOM 781 C CA . ILE A 1 99 ? 5.768 -16.415 -11.261 1.00 84.88 99 ILE A CA 1
ATOM 782 C C . ILE A 1 99 ? 6.688 -16.636 -10.067 1.00 84.88 99 ILE A C 1
ATOM 784 O O . ILE A 1 99 ? 7.423 -17.622 -10.027 1.00 84.88 99 ILE A O 1
ATOM 788 N N . VAL A 1 100 ? 6.637 -15.722 -9.104 1.00 85.06 100 VAL A N 1
ATOM 789 C CA . VAL A 1 100 ? 7.472 -15.740 -7.898 1.00 85.06 100 VAL A CA 1
ATOM 790 C C . VAL A 1 100 ? 6.597 -15.675 -6.659 1.00 85.06 100 VAL A C 1
ATOM 792 O O . VAL A 1 100 ? 5.560 -15.008 -6.640 1.00 85.06 100 VAL A O 1
ATOM 795 N N . LEU A 1 101 ? 7.027 -16.349 -5.594 1.00 85.69 101 LEU A N 1
ATOM 796 C CA . LEU A 1 101 ? 6.362 -16.237 -4.300 1.00 85.69 101 LEU A CA 1
ATOM 797 C C . LEU A 1 101 ? 6.625 -14.844 -3.729 1.00 85.69 101 LEU A C 1
ATO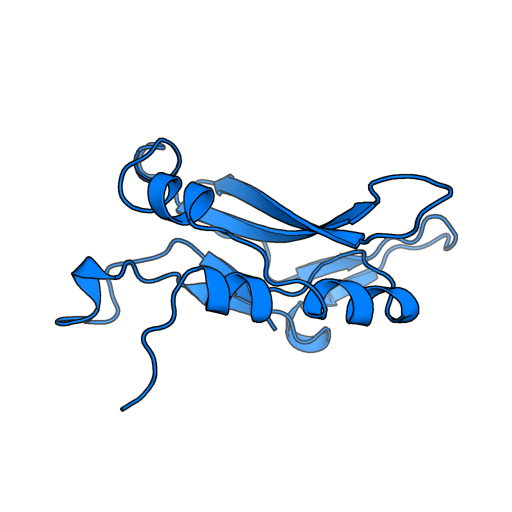M 799 O O . LEU A 1 101 ? 7.776 -14.419 -3.635 1.00 85.69 101 LEU A O 1
ATOM 803 N N . MET A 1 102 ? 5.576 -14.163 -3.270 1.00 80.19 102 MET A N 1
ATOM 804 C CA . MET A 1 102 ? 5.677 -12.827 -2.672 1.00 80.19 102 MET A CA 1
ATOM 805 C C . MET A 1 102 ? 6.725 -12.784 -1.548 1.00 80.19 102 MET A C 1
ATOM 807 O O . MET A 1 102 ? 7.535 -11.865 -1.495 1.00 80.19 102 MET A O 1
ATOM 811 N N . LYS A 1 103 ? 6.829 -13.842 -0.733 1.00 80.94 103 LYS A N 1
ATOM 812 C CA . LYS A 1 103 ? 7.838 -13.942 0.337 1.00 80.94 103 LYS A CA 1
ATOM 813 C C . LYS A 1 103 ? 9.282 -13.864 -0.157 1.00 80.94 103 LYS A C 1
ATOM 815 O O . LYS A 1 103 ? 10.136 -13.337 0.548 1.00 80.94 103 LYS A O 1
ATOM 820 N N . GLN A 1 104 ? 9.571 -14.368 -1.358 1.00 80.69 104 GLN A N 1
ATOM 821 C CA . GLN A 1 104 ? 10.911 -14.269 -1.952 1.00 80.69 104 GLN A CA 1
ATOM 822 C C . GLN A 1 104 ? 11.251 -12.824 -2.331 1.00 80.69 104 GLN A C 1
ATOM 824 O O . GLN A 1 104 ? 12.416 -12.436 -2.301 1.00 80.69 104 GLN A O 1
ATOM 829 N N . LEU A 1 105 ? 10.227 -12.020 -2.617 1.00 74.56 105 LEU A N 1
ATOM 830 C CA . LEU A 1 105 ? 10.329 -10.586 -2.869 1.00 74.56 105 LEU A CA 1
ATOM 831 C C . LEU A 1 105 ? 10.223 -9.754 -1.586 1.00 74.56 105 LEU A C 1
ATOM 833 O O . LEU A 1 105 ? 10.144 -8.534 -1.679 1.00 74.56 105 LEU A O 1
ATOM 837 N N . LYS A 1 106 ? 10.229 -10.399 -0.407 1.00 73.44 106 LYS A N 1
ATOM 838 C CA . LYS A 1 106 ? 9.937 -9.763 0.885 1.00 73.44 106 LYS A CA 1
ATOM 839 C C . LYS A 1 106 ? 8.601 -9.026 0.822 1.00 73.44 106 LYS A C 1
ATOM 841 O O . LYS A 1 106 ? 8.551 -7.823 1.000 1.00 73.44 106 LYS A O 1
ATOM 846 N N . MET A 1 107 ? 7.551 -9.737 0.427 1.00 74.19 107 MET A N 1
ATOM 847 C CA . MET A 1 107 ? 6.171 -9.265 0.408 1.00 74.19 107 MET A CA 1
ATOM 848 C C . MET A 1 107 ? 5.287 -10.323 1.080 1.00 74.19 107 MET A C 1
ATOM 850 O O . MET A 1 107 ? 5.429 -11.522 0.822 1.00 74.19 107 MET A O 1
ATOM 854 N N . ASP A 1 108 ? 4.351 -9.894 1.914 1.00 76.31 108 ASP A N 1
ATOM 855 C CA . ASP A 1 108 ? 3.379 -10.731 2.613 1.00 76.31 108 ASP A CA 1
ATOM 856 C C . ASP A 1 108 ? 2.057 -9.972 2.836 1.00 76.31 108 ASP A C 1
ATOM 858 O O . ASP A 1 108 ? 1.929 -8.778 2.564 1.00 76.31 108 ASP A O 1
ATOM 862 N N . TRP A 1 109 ? 1.038 -10.678 3.318 1.00 76.38 109 TRP A N 1
ATOM 863 C CA . TRP A 1 109 ? -0.263 -10.114 3.659 1.00 76.38 109 TRP A CA 1
ATOM 864 C C . TRP A 1 109 ? -0.388 -9.921 5.169 1.00 76.38 109 TRP A C 1
ATOM 866 O O . TRP A 1 109 ? -0.444 -10.891 5.923 1.00 76.38 109 TRP A O 1
ATOM 876 N N . ILE A 1 110 ? -0.522 -8.676 5.617 1.00 71.31 110 ILE A N 1
ATOM 877 C CA . ILE A 1 110 ? -0.690 -8.334 7.031 1.00 71.31 110 ILE A CA 1
ATOM 878 C C . ILE A 1 110 ? -2.121 -7.855 7.286 1.00 71.31 110 ILE A C 1
ATOM 880 O O . ILE A 1 110 ? -2.608 -6.957 6.596 1.00 71.31 110 ILE A O 1
ATOM 884 N N . PRO A 1 111 ? -2.845 -8.431 8.261 1.00 70.31 111 PRO A N 1
ATOM 885 C CA . PRO A 1 111 ? -4.185 -7.971 8.578 1.00 70.31 111 PRO A CA 1
ATOM 886 C C . PRO A 1 111 ? -4.140 -6.560 9.182 1.00 70.31 111 PRO A C 1
ATOM 888 O O . PRO A 1 111 ? -3.492 -6.318 10.195 1.00 70.31 111 PRO A O 1
ATOM 891 N N . HIS A 1 112 ? -4.885 -5.630 8.596 1.00 69.88 112 HIS A N 1
ATOM 892 C CA . HIS A 1 112 ? -5.223 -4.367 9.226 1.00 69.88 112 HIS A CA 1
ATOM 893 C C . HIS A 1 112 ? -6.240 -4.606 10.346 1.00 69.88 112 HIS A C 1
ATOM 895 O O . HIS A 1 112 ? -7.341 -5.125 10.122 1.00 69.88 112 HIS A O 1
ATOM 901 N N . ILE A 1 113 ? -5.864 -4.180 11.549 1.00 65.44 113 ILE A N 1
ATOM 902 C CA . ILE A 1 113 ? -6.688 -4.250 12.752 1.00 65.44 113 ILE A CA 1
ATOM 903 C C . ILE A 1 113 ? -7.201 -2.836 13.054 1.00 65.44 113 ILE A C 1
ATOM 905 O O . ILE A 1 113 ? -6.371 -1.972 13.339 1.00 65.44 113 ILE A O 1
ATOM 909 N N . PRO A 1 114 ? -8.518 -2.566 13.026 1.00 65.44 114 PRO A N 1
ATOM 910 C CA . PRO A 1 114 ? -9.046 -1.238 13.349 1.00 65.44 114 PRO A CA 1
ATOM 911 C C . PRO A 1 114 ? -8.721 -0.837 14.791 1.00 65.44 114 PRO A C 1
ATOM 913 O O . PRO A 1 114 ? -8.673 -1.703 15.669 1.00 65.44 114 PRO A O 1
ATOM 916 N N . LEU A 1 115 ? -8.514 0.457 15.050 1.00 64.81 115 LEU A N 1
ATOM 917 C CA . LEU A 1 115 ? -8.055 0.954 16.356 1.00 64.81 115 LEU A CA 1
ATOM 918 C C . LEU A 1 115 ? -8.991 0.567 17.511 1.00 64.81 115 LEU A C 1
ATOM 920 O O . LEU A 1 115 ? -8.515 0.210 18.587 1.00 64.81 115 LEU A O 1
ATOM 924 N N . GLU A 1 116 ? -10.300 0.579 17.264 1.00 61.28 116 GLU A N 1
ATOM 925 C CA . GLU A 1 116 ? -11.358 0.291 18.244 1.00 61.28 116 GLU A CA 1
ATOM 926 C C . GLU A 1 116 ? -11.330 -1.149 18.781 1.00 61.28 116 GLU A C 1
ATOM 928 O O . GLU A 1 116 ? -11.787 -1.410 19.890 1.00 61.28 116 GLU A O 1
ATOM 933 N N . VAL A 1 117 ? -10.789 -2.099 18.009 1.00 60.59 117 VAL A N 1
ATOM 934 C CA . VAL A 1 117 ? -10.823 -3.539 18.335 1.00 60.59 117 VAL A CA 1
ATOM 935 C C . VAL A 1 117 ? -9.511 -4.043 18.945 1.00 60.59 117 VAL A C 1
ATOM 937 O O . VAL A 1 117 ? -9.419 -5.209 19.329 1.00 60.59 117 VAL A O 1
ATOM 940 N N . ARG A 1 118 ? -8.482 -3.188 19.039 1.00 64.56 118 ARG A N 1
ATOM 941 C CA . ARG A 1 118 ? -7.126 -3.585 19.464 1.00 64.56 118 ARG A CA 1
ATOM 942 C C . ARG A 1 118 ? -7.002 -3.882 20.955 1.00 64.56 118 ARG A C 1
ATOM 944 O O . ARG A 1 118 ? -6.150 -4.680 21.324 1.00 64.56 118 ARG A O 1
ATOM 951 N N . GLU A 1 119 ? -7.858 -3.310 21.801 1.00 54.94 119 GLU A N 1
ATOM 952 C CA . GLU A 1 119 ? -7.788 -3.497 23.262 1.00 54.94 119 GLU A CA 1
ATOM 953 C C . GLU A 1 119 ? -8.346 -4.851 23.756 1.00 54.94 119 GLU A C 1
ATOM 955 O O . GLU A 1 119 ? -8.271 -5.148 24.944 1.00 54.94 119 GLU A O 1
ATOM 960 N N . GLY A 1 120 ? -8.855 -5.713 22.864 1.00 50.53 120 GLY A N 1
ATOM 961 C CA . GLY A 1 120 ? -9.432 -7.020 23.224 1.00 50.53 120 GLY A CA 1
ATOM 962 C C . GLY A 1 120 ? -9.180 -8.137 22.209 1.00 50.53 120 GLY A C 1
ATOM 963 O O . GLY A 1 120 ? -9.986 -9.060 22.094 1.00 50.53 120 GLY A O 1
ATOM 964 N N . TRP A 1 121 ? -8.109 -8.038 21.419 1.00 47.09 121 TRP A N 1
ATOM 965 C CA . TRP A 1 121 ? -7.930 -8.853 20.217 1.00 47.09 121 TRP A CA 1
ATOM 966 C C . TRP A 1 121 ? -7.652 -10.341 20.522 1.00 47.09 121 TRP A C 1
ATOM 968 O O . TRP A 1 121 ? -6.551 -10.721 20.915 1.00 47.09 121 TRP A O 1
ATOM 978 N N . GLN A 1 122 ? -8.655 -11.196 20.292 1.00 39.47 122 GLN A N 1
ATOM 979 C CA . GLN A 1 122 ? -8.491 -12.635 20.052 1.00 39.47 122 GLN A CA 1
ATOM 980 C C . GLN A 1 122 ? -8.497 -12.875 18.532 1.00 39.47 122 GLN A C 1
ATOM 982 O O . GLN A 1 122 ? -9.332 -12.319 17.820 1.00 39.47 122 GLN A O 1
ATOM 987 N N . PHE A 1 123 ? -7.554 -13.692 18.052 1.00 42.25 123 PHE A N 1
ATOM 988 C CA . PHE A 1 123 ? -7.078 -13.875 16.664 1.00 42.25 123 PHE A CA 1
ATOM 989 C C . PHE A 1 123 ? -8.122 -14.077 15.534 1.00 42.25 123 PHE A C 1
ATOM 991 O O . PHE A 1 123 ? -7.746 -14.130 14.365 1.00 42.25 123 PHE A O 1
ATOM 998 N N . GLU A 1 124 ? -9.419 -14.199 15.819 1.00 40.00 124 GLU A N 1
ATOM 999 C CA . GLU A 1 124 ? -10.405 -14.734 14.867 1.00 40.00 124 GLU A CA 1
ATOM 1000 C C . GLU A 1 124 ? -11.229 -13.689 14.085 1.00 40.00 124 GLU A C 1
ATOM 1002 O O . GLU A 1 124 ? -11.982 -14.073 13.189 1.00 40.00 124 GLU A O 1
ATOM 1007 N N . ARG A 1 125 ? -11.140 -12.377 14.374 1.00 40.81 125 ARG A N 1
ATOM 1008 C CA . ARG A 1 125 ? -12.181 -11.414 13.923 1.00 40.81 125 ARG A CA 1
ATOM 1009 C C . ARG A 1 125 ? -11.766 -10.147 13.167 1.00 40.81 125 ARG A C 1
ATOM 1011 O O . ARG A 1 125 ? -12.551 -9.206 13.101 1.00 40.81 125 ARG A O 1
ATOM 1018 N N . ALA A 1 126 ? -10.630 -10.115 12.478 1.00 40.34 126 ALA A N 1
ATOM 1019 C CA . ALA A 1 126 ? -10.430 -9.092 11.444 1.00 40.34 126 ALA A CA 1
ATOM 1020 C C . ALA A 1 126 ? -9.713 -9.665 10.228 1.00 40.34 126 ALA A C 1
ATOM 1022 O O . ALA A 1 126 ? -8.851 -10.529 10.356 1.00 40.34 126 ALA A O 1
ATOM 1023 N N . SER A 1 127 ? -10.055 -9.211 9.025 1.00 41.91 127 SER A N 1
ATOM 1024 C CA . SER A 1 127 ? -9.128 -9.351 7.896 1.00 41.91 127 SER A CA 1
ATOM 1025 C C . SER A 1 127 ? -9.512 -8.417 6.757 1.00 41.91 127 SER A C 1
ATOM 1027 O O . SER A 1 127 ? -10.060 -8.833 5.739 1.00 41.91 127 SER A O 1
ATOM 1029 N N . LYS A 1 128 ? -9.189 -7.135 6.920 1.00 51.22 128 LYS A N 1
ATOM 1030 C CA . LYS A 1 128 ? -8.688 -6.367 5.777 1.00 51.22 128 LYS A CA 1
ATOM 1031 C C . LYS A 1 128 ? -7.197 -6.688 5.713 1.00 51.22 128 LYS A C 1
ATOM 1033 O O . LYS A 1 128 ? -6.571 -6.673 6.761 1.00 51.22 128 LYS A O 1
ATOM 1038 N N . LEU A 1 129 ? -6.656 -7.099 4.574 1.00 51.91 129 LEU A N 1
ATOM 1039 C CA . LEU A 1 129 ? -5.263 -7.563 4.467 1.00 51.91 129 LEU A CA 1
ATOM 1040 C C . LEU A 1 129 ? -4.491 -6.584 3.586 1.00 51.91 129 LEU A C 1
ATOM 1042 O O . LEU A 1 129 ? -4.883 -6.312 2.456 1.00 51.91 129 LEU A O 1
ATOM 1046 N N . VAL A 1 130 ? -3.419 -6.025 4.117 1.00 56.06 130 VAL A N 1
ATOM 1047 C CA . VAL A 1 130 ? -2.534 -5.089 3.430 1.00 56.06 130 VAL A CA 1
ATOM 1048 C C . VAL A 1 130 ? -1.321 -5.869 2.943 1.00 56.06 130 VAL A C 1
ATOM 1050 O O . VAL A 1 130 ? -0.798 -6.699 3.680 1.00 56.06 130 VAL A O 1
ATOM 1053 N N . CYS A 1 131 ? -0.889 -5.643 1.708 1.00 49.09 131 CYS A N 1
ATOM 1054 C CA . CYS A 1 131 ? 0.368 -6.196 1.216 1.00 49.09 131 CYS A CA 1
ATOM 1055 C C . CYS A 1 131 ? 1.530 -5.395 1.826 1.00 49.09 131 CYS A C 1
ATOM 1057 O O . CYS A 1 131 ? 1.715 -4.237 1.452 1.00 49.09 131 CYS A O 1
ATOM 1059 N N . LEU A 1 132 ? 2.292 -5.982 2.750 1.00 50.53 132 LEU A N 1
ATOM 1060 C CA . LEU A 1 132 ? 3.430 -5.363 3.451 1.00 50.53 132 LEU A CA 1
ATOM 1061 C C . LEU A 1 132 ? 4.664 -6.279 3.355 1.00 50.53 132 LEU A C 1
ATOM 1063 O O . LEU A 1 132 ? 4.504 -7.476 3.147 1.00 50.53 132 LEU A O 1
ATOM 1067 N N . THR A 1 133 ? 5.877 -5.739 3.473 1.00 46.62 133 THR A N 1
ATOM 1068 C CA . THR A 1 133 ? 7.132 -6.506 3.322 1.00 46.62 133 THR A CA 1
ATOM 1069 C C . THR A 1 133 ? 7.509 -7.398 4.491 1.00 46.62 133 THR A C 1
ATOM 1071 O O . THR A 1 133 ? 7.393 -6.891 5.629 1.00 46.62 133 THR A O 1
#

InterPro domains:
  IPR039313 Protein HEAT INTOLERANT 4 [PTHR33704] (1-120)

Organism: Rubus argutus (NCBI:txid59490)

Sequence (133 aa):
MEEKCNLQDLWKAAFPVGTEWDPLESVYKYDWDFTNLEREFEGGKLYRIGNNKVYVFGATETSSLSLSVIIPTLVAVVAPRPPSMETGIRSVQREGGEIVLMKQLKMDWIPHIPLEVREGWQFERASKLVCLT

Solvent-accessible surface area (backbone atoms only — not comparable to full-atom values): 8220 Å² total; per-residue (Å²): 132,84,80,79,80,45,67,65,52,48,56,74,49,23,48,44,58,94,57,62,72,87,60,49,68,57,42,76,74,54,91,76,84,49,67,72,54,47,48,25,59,73,69,32,65,72,48,62,50,71,95,43,34,43,33,38,38,27,26,64,45,66,82,42,100,86,52,85,50,49,41,81,40,76,50,78,45,80,34,90,61,83,77,74,69,58,43,76,50,67,51,95,88,46,100,62,69,47,82,42,52,29,62,82,71,51,32,43,77,43,65,53,70,61,79,91,55,62,91,70,71,64,98,84,78,71,59,32,35,31,39,26,88

Mean predicted aligned error: 10.15 Å

Secondary structure (DSSP, 8-state):
------HHHHHHHB-BTT--HHHHHHHTTS----HHHHHHHTTSTTTSSTTPEEEEEEEEEES-SSS--EEEEEEEEEESSPPPSEEEE--TT-S--EEEEGGGGT-EEEEE--GGGGGG--TTS--EEEEE-

pLDDT: mean 70.45, std 12.53, range [31.2, 85.75]

Foldseek 3Di:
DDDDCAVQNVLVQADAPPDDPVCPVLQVVDRDDCVVVLCCCVPNDVVVVDPWAKEKHWHWDAPDPVDRRIYIDIDIDTHNDDDDQWDWDDDPPDPDIDIDGCVVVVKDWDADDRPVCVVPDDPPDTHNTYIGD

Radius of gyration: 16.23 Å; Cα contacts (8 Å, |Δi|>4): 191; chains: 1; bounding box: 37×34×49 Å